Protein AF-A0A956B6V0-F1 (afdb_monomer_lite)

Sequence (101 aa):
PPLPCPVVRVRVVPKGVGPLAGPLEDPSALAGVQVGLLSAIARPRRLLASVQALGAAVVHAEARPDHAPLDDAAVETFAAVARAAGAQRLITTEKDAVRMS

Secondary structure (DSSP, 8-state):
----------------B--SSSPPBPGGGGTT-EEEEEE-SS-HHHHHHHHHHTT-EEEEEEEPPTT--B-HHHHHHHHHHHHHTT-SEEE--HHHHTTB-

Structure (mmCIF, N/CA/C/O backbone):
data_AF-A0A956B6V0-F1
#
_entry.id   AF-A0A956B6V0-F1
#
loop_
_atom_site.group_PDB
_atom_site.id
_atom_site.type_symbol
_atom_site.label_atom_id
_atom_site.label_alt_id
_atom_site.label_comp_id
_atom_site.label_asym_id
_atom_site.label_entity_id
_atom_site.label_seq_id
_atom_site.pdbx_PDB_ins_code
_atom_site.Cartn_x
_atom_site.Cartn_y
_atom_site.Cartn_z
_atom_site.occupancy
_atom_site.B_iso_or_equiv
_atom_site.auth_seq_id
_atom_site.auth_comp_id
_atom_site.auth_asym_id
_atom_site.auth_atom_id
_atom_site.pdbx_PDB_model_num
ATOM 1 N N . PRO A 1 1 ? -0.564 -44.493 -13.972 1.00 56.28 1 PRO A N 1
ATOM 2 C CA . PRO A 1 1 ? -1.308 -43.376 -13.336 1.00 56.28 1 PRO A CA 1
ATOM 3 C C . PRO A 1 1 ? -0.429 -42.117 -13.215 1.00 56.28 1 PRO A C 1
ATOM 5 O O . PRO A 1 1 ? 0.725 -42.257 -12.815 1.00 56.28 1 PRO A O 1
ATOM 8 N N . PRO A 1 2 ? -0.910 -40.913 -13.581 1.00 71.31 2 PRO A N 1
ATOM 9 C CA . PRO A 1 2 ? -0.161 -39.688 -13.307 1.00 71.31 2 PRO A CA 1
ATOM 10 C C . PRO A 1 2 ? 0.033 -39.540 -11.793 1.00 71.31 2 PRO A C 1
ATOM 12 O O . PRO A 1 2 ? -0.874 -39.842 -11.015 1.00 71.31 2 PRO A O 1
ATOM 15 N N . LEU A 1 3 ? 1.232 -39.125 -11.379 1.00 60.75 3 LEU A N 1
ATOM 16 C CA . LEU A 1 3 ? 1.535 -38.842 -9.976 1.00 60.75 3 LEU A CA 1
ATOM 17 C C . LEU A 1 3 ? 0.553 -37.771 -9.464 1.00 60.75 3 LEU A C 1
ATOM 19 O O . LEU A 1 3 ? 0.323 -36.792 -10.180 1.00 60.75 3 LEU A O 1
ATOM 23 N N . PRO A 1 4 ? -0.040 -37.924 -8.265 1.00 76.69 4 PRO A N 1
ATOM 24 C CA . PRO A 1 4 ? -0.905 -36.892 -7.710 1.00 76.69 4 PRO A CA 1
ATOM 25 C C . PRO A 1 4 ? -0.079 -35.615 -7.534 1.00 76.69 4 PRO A C 1
ATOM 27 O O . PRO A 1 4 ? 0.875 -35.594 -6.762 1.00 76.69 4 PRO A O 1
ATOM 30 N N . CYS A 1 5 ? -0.414 -34.568 -8.287 1.00 78.06 5 CYS A N 1
ATOM 31 C CA . CYS A 1 5 ? 0.230 -33.265 -8.168 1.00 78.06 5 CYS A CA 1
ATOM 32 C C . CYS A 1 5 ? -0.357 -32.555 -6.935 1.00 78.06 5 CYS A C 1
ATOM 34 O O . CYS A 1 5 ? -1.541 -32.201 -6.960 1.00 78.06 5 CYS A O 1
ATOM 36 N N . PRO A 1 6 ? 0.399 -32.385 -5.835 1.00 83.44 6 PRO A N 1
ATOM 37 C CA . PRO A 1 6 ? -0.115 -31.702 -4.657 1.00 83.44 6 PRO A CA 1
ATOM 38 C C . PRO A 1 6 ? -0.343 -30.214 -4.960 1.00 83.44 6 PRO A C 1
ATOM 40 O O . PRO A 1 6 ? 0.449 -29.571 -5.647 1.00 83.44 6 PRO A O 1
ATOM 43 N N . VAL A 1 7 ? -1.422 -29.649 -4.418 1.00 86.81 7 VAL A N 1
ATOM 44 C CA . VAL A 1 7 ? -1.750 -28.221 -4.553 1.00 86.81 7 VAL A CA 1
ATOM 45 C C . VAL A 1 7 ? -1.305 -27.474 -3.300 1.00 86.81 7 VAL A C 1
ATOM 47 O O . VAL A 1 7 ? -1.654 -27.863 -2.188 1.00 86.81 7 VAL A O 1
ATOM 50 N N . VAL A 1 8 ? -0.605 -26.351 -3.478 1.00 87.81 8 VAL A N 1
ATOM 51 C CA . VAL A 1 8 ? -0.266 -25.415 -2.395 1.00 87.81 8 VAL A CA 1
ATOM 52 C C . VAL A 1 8 ? -1.085 -24.136 -2.551 1.00 87.81 8 VAL A C 1
ATOM 54 O O . VAL A 1 8 ? -1.131 -23.539 -3.626 1.00 87.81 8 VAL A O 1
ATOM 57 N N . ARG A 1 9 ? -1.724 -23.689 -1.464 1.00 88.38 9 ARG A N 1
ATOM 58 C CA . ARG A 1 9 ? -2.396 -22.385 -1.389 1.00 88.38 9 ARG A CA 1
ATOM 59 C C . ARG A 1 9 ? -1.571 -21.438 -0.529 1.00 88.38 9 ARG A C 1
ATOM 61 O O . ARG A 1 9 ? -1.238 -21.769 0.603 1.00 88.38 9 ARG A O 1
ATOM 68 N N . VAL A 1 10 ? -1.286 -20.249 -1.053 1.00 89.50 10 VAL A N 1
ATOM 69 C CA . VAL A 1 10 ? -0.527 -19.211 -0.347 1.00 89.50 10 VAL A CA 1
ATOM 70 C C . VAL A 1 10 ? -1.415 -17.999 -0.112 1.00 89.50 10 VAL A C 1
ATOM 72 O O . VAL A 1 10 ? -2.070 -17.504 -1.031 1.00 89.50 10 VAL A O 1
ATOM 75 N N . ARG A 1 11 ? -1.395 -17.486 1.119 1.00 85.56 11 ARG A N 1
ATOM 76 C CA . ARG A 1 11 ? -1.953 -16.181 1.463 1.00 85.56 11 ARG A CA 1
ATOM 77 C C . ARG A 1 11 ? -0.804 -15.262 1.840 1.00 85.56 11 ARG A C 1
ATOM 79 O O . ARG A 1 11 ? -0.103 -15.512 2.811 1.00 85.56 11 ARG A O 1
ATOM 86 N N . VAL A 1 12 ? -0.626 -14.192 1.079 1.00 87.75 12 VAL A N 1
ATOM 87 C CA . VAL A 1 12 ? 0.323 -13.137 1.439 1.00 87.75 12 VAL A CA 1
ATOM 88 C C . VAL A 1 12 ? -0.457 -12.031 2.149 1.00 87.75 12 V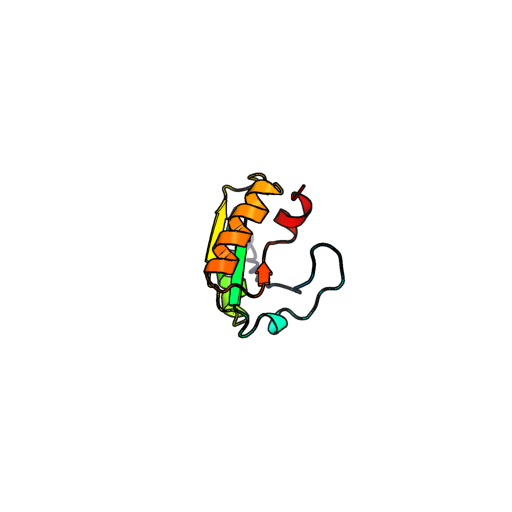AL A C 1
ATOM 90 O O . VAL A 1 12 ? -1.483 -11.575 1.645 1.00 87.75 12 VAL A O 1
ATOM 93 N N . VAL A 1 13 ? 0.008 -11.606 3.314 1.00 89.94 13 VAL A N 1
ATOM 94 C CA . VAL A 1 13 ? -0.588 -10.519 4.104 1.00 89.94 13 VAL A CA 1
ATOM 95 C C . VAL A 1 13 ? 0.494 -9.489 4.431 1.00 89.94 13 VAL A C 1
ATOM 97 O O . VAL A 1 13 ? 1.666 -9.875 4.484 1.00 89.94 13 VAL A O 1
ATOM 100 N N . PRO A 1 14 ? 0.149 -8.201 4.614 1.00 93.31 14 PRO A N 1
ATOM 101 C CA . PRO A 1 14 ? 1.092 -7.222 5.146 1.00 93.31 14 PRO A CA 1
ATOM 102 C C . PRO A 1 14 ? 1.640 -7.707 6.491 1.00 93.31 14 PRO A C 1
ATOM 104 O O . PRO A 1 14 ? 0.874 -8.187 7.323 1.00 93.31 14 PRO A O 1
ATOM 107 N N . LYS A 1 15 ? 2.960 -7.626 6.679 1.00 94.50 15 LYS A N 1
ATOM 108 C CA . LYS A 1 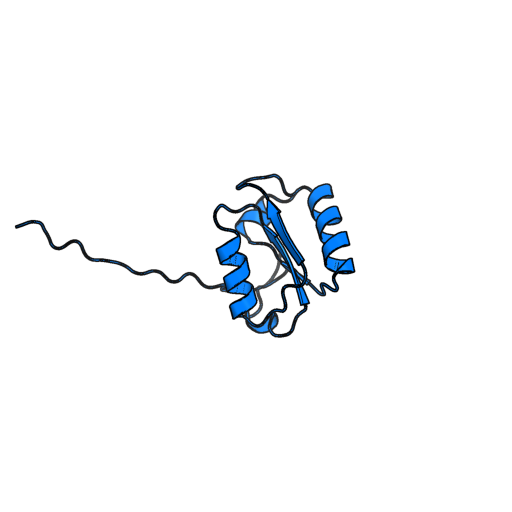15 ? 3.624 -8.016 7.936 1.00 94.50 15 LYS A CA 1
ATOM 109 C C . LYS A 1 15 ? 3.894 -6.839 8.866 1.00 94.50 15 LYS A C 1
ATOM 111 O O . LYS A 1 15 ? 4.035 -7.052 10.060 1.00 94.50 15 LYS A O 1
ATOM 116 N N . GLY A 1 16 ? 3.968 -5.632 8.318 1.00 94.88 16 GLY A N 1
ATOM 117 C CA . GLY A 1 16 ? 4.152 -4.412 9.081 1.00 94.88 16 GLY A CA 1
ATOM 118 C C . GLY A 1 16 ? 3.977 -3.179 8.210 1.00 94.88 16 GLY A C 1
ATOM 119 O O . GLY A 1 16 ? 3.895 -3.284 6.982 1.00 94.88 16 GLY A O 1
ATOM 120 N N . VAL A 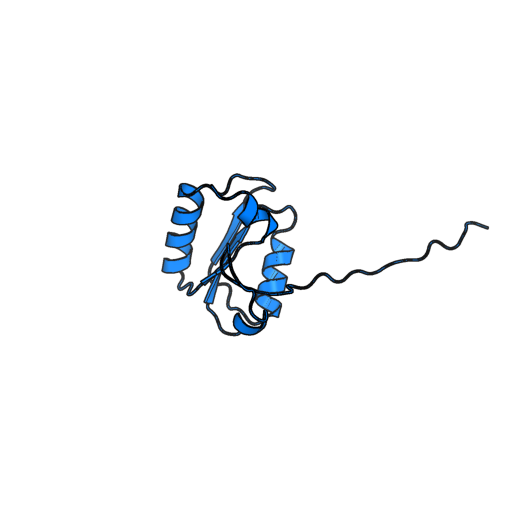1 17 ? 3.905 -2.026 8.860 1.00 96.12 17 VAL A N 1
ATOM 121 C CA . VAL A 1 17 ? 3.868 -0.706 8.228 1.00 96.12 17 VAL A CA 1
ATOM 122 C C . VAL A 1 17 ? 4.844 0.211 8.953 1.00 96.12 17 VAL A C 1
ATOM 124 O O . VAL A 1 17 ? 4.955 0.151 10.170 1.00 96.12 17 VAL A O 1
ATOM 127 N N . GLY A 1 18 ? 5.577 1.041 8.225 1.00 94.62 18 GLY A N 1
ATOM 128 C CA . GLY A 1 18 ? 6.590 1.907 8.817 1.00 94.62 18 GLY A CA 1
ATOM 129 C C . GLY A 1 18 ? 7.158 2.899 7.804 1.00 94.62 18 GLY A C 1
ATOM 130 O O . GLY A 1 18 ? 6.717 2.914 6.650 1.00 94.62 18 GLY A O 1
ATOM 131 N N . PRO A 1 19 ? 8.109 3.746 8.226 1.00 93.25 19 PRO A N 1
ATOM 132 C CA . PRO A 1 19 ? 8.837 4.632 7.321 1.00 93.25 19 PRO A CA 1
ATOM 133 C C . PRO A 1 19 ? 9.659 3.831 6.294 1.00 93.25 19 PRO A C 1
ATOM 135 O O . PRO A 1 19 ? 9.959 2.660 6.514 1.00 93.25 19 PRO A O 1
ATOM 138 N N . LEU A 1 20 ? 10.072 4.480 5.193 1.00 89.44 20 LEU A N 1
ATOM 139 C CA . LEU A 1 20 ? 10.881 3.846 4.132 1.00 89.44 20 LEU A CA 1
ATOM 140 C C . LEU A 1 20 ? 12.180 3.222 4.670 1.00 89.44 20 LEU A C 1
ATOM 142 O O . LEU A 1 20 ? 12.614 2.181 4.187 1.00 89.44 20 LEU A O 1
ATOM 146 N N . ALA A 1 21 ? 12.769 3.842 5.693 1.00 86.12 21 ALA A N 1
ATOM 147 C CA . ALA A 1 21 ? 13.870 3.294 6.468 1.00 86.12 21 ALA A CA 1
ATOM 148 C C . ALA A 1 21 ? 13.535 3.412 7.959 1.00 86.12 21 ALA A C 1
ATOM 150 O O . ALA A 1 21 ? 13.481 4.514 8.506 1.00 86.12 21 ALA A O 1
ATOM 151 N N . GLY A 1 22 ? 13.285 2.282 8.619 1.00 88.50 22 GLY A N 1
ATOM 152 C CA . GLY A 1 22 ? 13.032 2.246 10.056 1.00 88.50 22 GLY A CA 1
ATOM 153 C C . GLY A 1 22 ? 12.254 1.013 10.512 1.00 88.50 22 GLY A C 1
ATOM 154 O O . GLY A 1 22 ? 12.016 0.097 9.723 1.00 88.50 22 GLY A O 1
ATOM 155 N N . PRO A 1 23 ? 11.895 0.961 11.805 1.00 93.31 23 PRO A N 1
ATOM 156 C CA . PRO A 1 23 ? 11.171 -0.169 12.362 1.00 93.31 23 PRO A CA 1
ATOM 157 C C . PRO A 1 23 ? 9.759 -0.257 11.780 1.00 93.31 23 PRO A C 1
ATOM 159 O O . PRO A 1 23 ? 9.113 0.756 11.510 1.00 93.31 23 PRO A O 1
ATOM 162 N N . LEU A 1 24 ? 9.279 -1.489 11.620 1.00 94.75 24 LEU A N 1
ATOM 163 C CA . LEU A 1 24 ? 7.897 -1.756 11.251 1.00 94.75 24 LEU A CA 1
ATOM 164 C C . LEU A 1 24 ? 7.027 -1.853 12.504 1.00 94.75 24 LEU A C 1
ATOM 166 O O . LEU A 1 24 ? 7.389 -2.515 13.477 1.00 94.75 24 LEU A O 1
ATOM 170 N N . GLU A 1 25 ? 5.863 -1.227 12.438 1.00 95.38 25 GLU A N 1
ATOM 171 C CA . GLU A 1 25 ? 4.766 -1.371 13.387 1.00 95.38 25 GLU A CA 1
ATOM 172 C C . GLU A 1 25 ? 3.791 -2.456 12.913 1.00 95.38 25 GLU A C 1
ATOM 174 O O . GLU A 1 25 ? 3.823 -2.885 11.751 1.00 95.38 25 GLU A O 1
ATOM 179 N N . ASP A 1 26 ? 2.893 -2.885 13.804 1.00 96.62 26 ASP A N 1
ATOM 180 C CA . ASP A 1 26 ? 1.817 -3.802 13.432 1.00 96.62 26 ASP A CA 1
ATOM 181 C C . ASP A 1 26 ? 0.942 -3.179 12.322 1.00 96.62 26 ASP A C 1
ATOM 183 O O . ASP A 1 26 ? 0.575 -2.002 12.414 1.00 96.62 26 ASP A O 1
ATOM 187 N N . PRO A 1 27 ? 0.570 -3.935 11.270 1.00 95.69 27 PRO A N 1
ATOM 188 C CA . PRO A 1 27 ? -0.303 -3.441 10.206 1.00 95.69 27 PRO A CA 1
ATOM 189 C C . PRO A 1 27 ? -1.635 -2.847 10.688 1.00 95.69 27 PRO A C 1
ATOM 191 O O . PRO A 1 27 ? -2.214 -2.015 9.984 1.00 95.69 27 PRO A O 1
ATOM 194 N N . SER A 1 28 ? -2.127 -3.241 11.869 1.00 95.00 28 SER A N 1
ATOM 195 C CA . SER A 1 28 ? -3.334 -2.678 12.478 1.00 95.00 28 SER A CA 1
ATOM 196 C C . SER A 1 28 ? -3.218 -1.181 12.768 1.00 95.00 28 SER A C 1
ATOM 198 O O . SER A 1 28 ? -4.243 -0.525 12.932 1.00 95.00 28 SER A O 1
ATOM 200 N N . ALA A 1 29 ? -2.007 -0.612 12.787 1.00 96.00 29 ALA A N 1
ATOM 201 C CA . ALA A 1 29 ? -1.779 0.828 12.915 1.00 96.00 29 ALA A CA 1
ATOM 202 C C . ALA A 1 29 ? -2.413 1.653 11.775 1.00 96.00 29 ALA A C 1
ATOM 204 O O . ALA A 1 29 ? -2.535 2.872 11.890 1.00 96.00 29 ALA A O 1
ATOM 205 N N . LEU A 1 30 ? -2.828 1.011 10.675 1.00 96.44 30 LEU A N 1
ATOM 206 C CA . LEU A 1 30 ? -3.570 1.654 9.588 1.00 96.44 30 LEU A CA 1
ATOM 207 C C . LEU A 1 30 ? -5.089 1.707 9.805 1.00 96.44 30 LEU A C 1
ATOM 209 O O . LEU A 1 30 ? -5.776 2.395 9.050 1.00 96.44 30 LEU A O 1
ATOM 213 N N . ALA A 1 31 ? -5.632 1.004 10.801 1.00 97.81 31 ALA A N 1
ATOM 214 C CA . ALA A 1 31 ? -7.069 0.976 11.047 1.00 97.81 31 ALA A CA 1
ATOM 215 C C . ALA A 1 31 ? -7.607 2.384 11.359 1.00 97.81 31 ALA A C 1
ATOM 217 O O . ALA A 1 31 ? -7.094 3.083 12.230 1.00 97.81 31 ALA A O 1
ATOM 218 N N . GLY A 1 32 ? -8.641 2.814 10.632 1.00 97.50 32 GLY A N 1
ATOM 219 C CA . GLY A 1 32 ? -9.249 4.142 10.769 1.00 97.50 32 GLY A CA 1
ATOM 220 C C . GLY A 1 32 ? -8.427 5.300 10.188 1.00 97.50 32 GLY A C 1
ATOM 221 O O . GLY A 1 32 ? -8.903 6.433 10.188 1.00 97.50 32 GLY A O 1
ATOM 222 N N . VAL A 1 33 ? -7.225 5.042 9.665 1.00 98.19 33 VAL A N 1
ATOM 223 C CA . VAL A 1 33 ? -6.362 6.074 9.078 1.00 98.19 33 VAL A CA 1
ATOM 224 C C . VAL A 1 33 ? -6.783 6.349 7.639 1.00 98.19 33 VAL A C 1
ATOM 226 O O . VAL A 1 33 ? -6.996 5.423 6.853 1.00 98.19 33 VAL A O 1
ATOM 229 N N . GLN A 1 34 ? -6.864 7.628 7.273 1.00 98.62 34 GLN A N 1
ATOM 230 C CA . GLN A 1 34 ? -7.059 8.039 5.882 1.00 98.62 34 GLN A CA 1
ATOM 231 C C . GLN A 1 34 ? -5.732 7.936 5.132 1.00 98.62 34 GLN A C 1
ATOM 233 O O . GLN A 1 34 ? -4.765 8.612 5.482 1.00 98.62 34 GLN A O 1
ATOM 238 N N . VAL A 1 35 ? -5.661 7.087 4.110 1.00 98.56 35 VAL A N 1
ATOM 239 C CA . VAL A 1 35 ? -4.408 6.785 3.411 1.00 98.56 35 VAL A CA 1
ATOM 240 C C . VAL A 1 35 ? -4.483 7.093 1.921 1.00 98.56 35 VAL A C 1
ATOM 242 O O . VAL A 1 35 ? -5.474 6.796 1.252 1.00 98.56 35 VAL A O 1
ATOM 245 N N . GLY A 1 36 ? -3.402 7.668 1.403 1.00 98.56 36 GLY A N 1
ATOM 246 C CA . GLY A 1 36 ? -3.098 7.703 -0.021 1.00 98.56 36 GLY A CA 1
ATOM 247 C C . GLY A 1 36 ? -2.254 6.486 -0.389 1.00 98.56 36 GLY A C 1
ATOM 248 O O . GLY A 1 36 ? -1.309 6.170 0.328 1.00 98.56 36 GLY A O 1
ATOM 249 N N . LEU A 1 37 ? -2.554 5.817 -1.501 1.00 98.06 37 LEU A N 1
ATOM 250 C CA . LEU A 1 37 ? -1.838 4.621 -1.947 1.00 98.06 37 LEU A CA 1
ATOM 251 C C . LEU A 1 37 ? -1.183 4.815 -3.320 1.00 98.06 37 LEU A C 1
ATOM 253 O O . LEU A 1 37 ? -1.893 4.962 -4.309 1.00 98.06 37 LEU A O 1
ATOM 257 N N . LEU A 1 38 ? 0.148 4.778 -3.386 1.00 97.94 38 LEU A N 1
ATOM 258 C CA . LEU A 1 38 ? 0.918 4.827 -4.635 1.00 97.94 38 LEU A CA 1
ATOM 259 C C . LEU A 1 38 ? 1.528 3.453 -4.906 1.00 97.94 38 LEU A C 1
ATOM 261 O O . LEU A 1 38 ? 2.019 2.801 -3.987 1.00 97.94 38 LEU A O 1
ATOM 265 N N . SER A 1 39 ? 1.484 2.985 -6.153 1.00 97.50 39 SER A N 1
ATOM 266 C CA . SER A 1 39 ? 2.089 1.696 -6.506 1.00 97.50 39 SER A CA 1
ATOM 267 C C . SER A 1 39 ? 2.551 1.610 -7.955 1.00 97.50 39 SER A C 1
ATOM 269 O O . SER A 1 39 ? 1.897 2.148 -8.846 1.00 97.50 39 SER A O 1
ATOM 271 N N . ALA A 1 40 ? 3.633 0.865 -8.184 1.00 97.12 40 ALA A N 1
ATOM 272 C CA . ALA A 1 40 ? 4.182 0.534 -9.504 1.00 97.12 40 ALA A CA 1
ATOM 273 C C . ALA A 1 40 ? 4.482 -0.976 -9.612 1.00 97.12 40 ALA A C 1
ATOM 275 O O . ALA A 1 40 ? 5.480 -1.411 -10.190 1.00 97.12 40 ALA A O 1
ATOM 276 N N . ILE A 1 41 ? 3.595 -1.799 -9.036 1.00 95.44 41 ILE A N 1
ATOM 277 C CA . ILE A 1 41 ? 3.674 -3.266 -9.049 1.00 95.44 41 ILE A CA 1
ATOM 278 C C . ILE A 1 41 ? 2.676 -3.893 -10.027 1.00 95.44 41 ILE A C 1
ATOM 280 O O . ILE A 1 41 ? 1.584 -3.378 -10.233 1.00 95.44 41 ILE A O 1
ATOM 284 N N . ALA A 1 42 ? 2.971 -5.106 -10.498 1.00 94.38 42 ALA A N 1
ATOM 285 C CA . ALA A 1 42 ? 2.117 -5.896 -11.394 1.00 94.38 42 ALA A CA 1
ATOM 286 C C . ALA A 1 42 ? 0.651 -6.081 -10.949 1.00 94.38 42 ALA A C 1
ATOM 288 O O . ALA A 1 42 ? -0.225 -6.336 -11.774 1.00 94.38 42 ALA A O 1
ATOM 289 N N . ARG A 1 43 ? 0.364 -6.047 -9.639 1.00 93.00 43 ARG A N 1
ATOM 290 C CA . ARG A 1 43 ? -0.979 -6.308 -9.084 1.00 93.00 43 ARG A CA 1
ATOM 291 C C . ARG A 1 43 ? -1.376 -5.249 -8.048 1.00 93.00 43 ARG A C 1
ATOM 293 O O . ARG A 1 43 ? -1.518 -5.588 -6.871 1.00 93.00 43 ARG A O 1
ATOM 300 N N . PRO A 1 44 ? -1.622 -3.993 -8.457 1.00 94.12 44 PRO A N 1
ATOM 301 C CA . PRO A 1 44 ? -1.896 -2.889 -7.529 1.00 94.12 44 PRO A CA 1
ATOM 302 C C . PRO A 1 44 ? -3.196 -3.109 -6.738 1.00 94.12 44 PRO A C 1
ATOM 304 O O . PRO A 1 44 ? -3.274 -2.816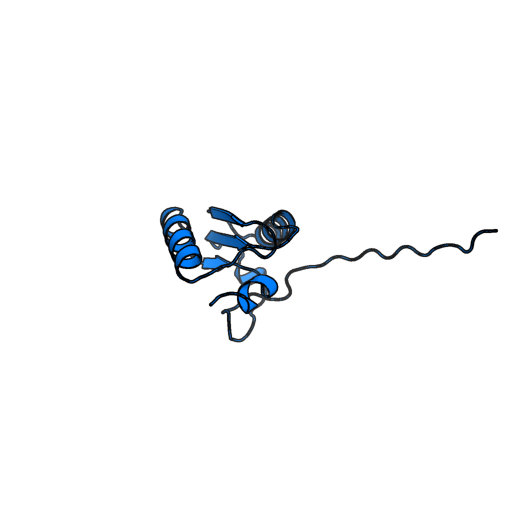 -5.547 1.00 94.12 44 PRO A O 1
ATOM 307 N N . ARG A 1 45 ? -4.192 -3.770 -7.350 1.00 94.50 45 ARG A N 1
ATOM 308 C CA . ARG A 1 45 ? -5.453 -4.154 -6.685 1.00 94.50 45 ARG A CA 1
ATOM 309 C C . ARG A 1 45 ? -5.240 -5.014 -5.436 1.00 94.50 45 ARG A C 1
ATOM 311 O O . ARG A 1 45 ? -6.035 -4.951 -4.506 1.00 94.50 45 ARG A O 1
ATOM 318 N N . ARG A 1 46 ? -4.172 -5.819 -5.403 1.00 93.19 46 ARG A N 1
ATOM 319 C CA . ARG A 1 46 ? -3.840 -6.671 -4.255 1.00 93.19 46 ARG A CA 1
ATOM 320 C C . ARG A 1 46 ? -3.380 -5.841 -3.060 1.00 93.19 46 ARG A C 1
ATOM 322 O O . ARG A 1 46 ? -3.750 -6.156 -1.931 1.00 93.19 46 ARG A O 1
ATOM 329 N N . LEU A 1 47 ? -2.580 -4.809 -3.317 1.00 94.19 47 LEU A N 1
ATOM 330 C CA . LEU A 1 47 ? -2.137 -3.865 -2.298 1.00 94.19 47 LEU A CA 1
ATOM 331 C C . LEU A 1 47 ? -3.336 -3.088 -1.749 1.00 94.19 47 LEU A C 1
ATOM 333 O O . LEU A 1 47 ? -3.549 -3.101 -0.541 1.00 94.19 47 LEU A O 1
ATOM 337 N N . LEU A 1 48 ? -4.167 -2.533 -2.638 1.00 96.44 48 LEU A N 1
ATOM 338 C CA . LEU A 1 48 ? -5.394 -1.826 -2.264 1.00 96.44 48 LEU A CA 1
ATOM 339 C C . LEU A 1 48 ? -6.290 -2.675 -1.348 1.00 96.44 48 LEU A C 1
ATOM 341 O O . LEU A 1 48 ? -6.612 -2.253 -0.240 1.00 96.44 48 LEU A O 1
ATOM 345 N N . ALA A 1 49 ? -6.619 -3.900 -1.769 1.00 95.94 49 ALA A N 1
ATOM 346 C CA . ALA A 1 49 ? -7.448 -4.810 -0.980 1.00 95.94 49 ALA A CA 1
ATOM 347 C C . ALA A 1 49 ? -6.812 -5.172 0.372 1.00 95.94 49 ALA A C 1
ATOM 349 O O . ALA A 1 49 ? -7.520 -5.333 1.361 1.00 95.94 49 ALA A O 1
ATOM 350 N N . SER A 1 50 ? -5.481 -5.295 0.431 1.00 95.31 50 SER A N 1
ATOM 351 C CA . SER A 1 50 ? -4.777 -5.596 1.683 1.00 95.31 50 SER A CA 1
ATOM 352 C C . SER A 1 50 ? -4.862 -4.428 2.664 1.00 95.31 50 SER A C 1
ATOM 354 O O . SER A 1 50 ? -5.128 -4.650 3.837 1.00 95.31 50 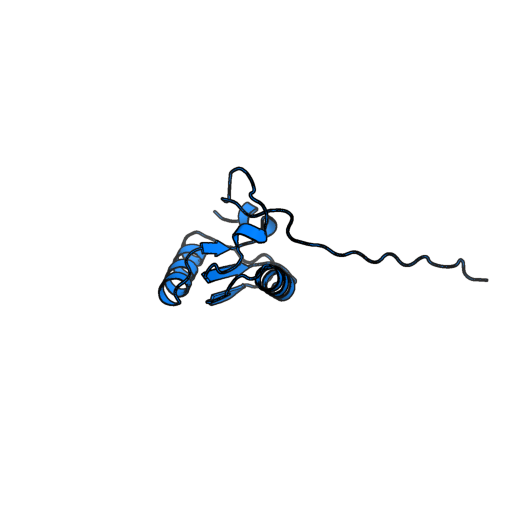SER A O 1
ATOM 356 N N . VAL A 1 51 ? -4.685 -3.195 2.186 1.00 96.38 51 VAL A N 1
ATOM 357 C CA . VAL A 1 51 ? -4.756 -1.980 3.011 1.00 96.38 51 VAL A CA 1
ATOM 358 C C . VAL A 1 51 ? -6.186 -1.718 3.498 1.00 96.38 51 VAL A C 1
ATOM 360 O O . VAL A 1 51 ? -6.389 -1.427 4.672 1.00 96.38 51 VAL A O 1
ATOM 363 N N . GLN A 1 52 ? -7.193 -1.925 2.646 1.00 96.62 52 GLN A N 1
ATOM 364 C CA . GLN A 1 52 ? -8.602 -1.849 3.053 1.00 96.62 52 GLN A CA 1
ATOM 365 C C . GLN A 1 52 ? -8.969 -2.927 4.083 1.00 96.62 52 GLN A C 1
ATOM 367 O O . GLN A 1 52 ? -9.673 -2.643 5.048 1.00 96.62 52 GLN A O 1
ATOM 372 N N . ALA A 1 53 ? -8.462 -4.156 3.927 1.00 96.25 53 ALA A N 1
ATOM 373 C CA . ALA A 1 53 ? -8.702 -5.241 4.881 1.00 96.25 53 ALA A CA 1
ATOM 374 C C . ALA A 1 53 ? -8.072 -4.996 6.267 1.00 96.25 53 ALA A C 1
ATOM 376 O O . ALA A 1 53 ? -8.490 -5.628 7.233 1.00 96.25 53 ALA A O 1
ATOM 377 N N . LEU A 1 54 ? -7.098 -4.084 6.372 1.00 96.38 54 LEU A N 1
ATOM 378 C CA . LEU A 1 54 ? -6.543 -3.611 7.646 1.00 96.38 54 LEU A CA 1
ATOM 379 C C . LEU A 1 54 ? -7.402 -2.519 8.309 1.00 96.38 54 LEU A C 1
ATOM 381 O O . LEU A 1 54 ? -7.066 -2.057 9.393 1.00 96.38 54 LEU A O 1
ATOM 385 N N . GLY A 1 55 ? -8.503 -2.102 7.677 1.00 97.25 55 GLY A N 1
ATOM 386 C CA . GLY A 1 55 ? -9.404 -1.072 8.195 1.00 97.25 55 GLY A CA 1
ATOM 387 C C . GLY A 1 55 ? -9.001 0.359 7.837 1.00 97.25 55 GLY A C 1
ATOM 388 O O . GLY A 1 55 ? -9.560 1.295 8.405 1.00 97.25 55 GLY A O 1
ATOM 389 N N . ALA A 1 56 ? -8.049 0.551 6.922 1.00 98.00 56 ALA A N 1
ATOM 390 C CA . ALA A 1 56 ? -7.677 1.879 6.445 1.00 98.00 56 ALA A CA 1
ATOM 391 C C . ALA A 1 56 ? -8.737 2.457 5.497 1.00 98.00 56 ALA A C 1
ATOM 393 O O . ALA A 1 56 ? -9.291 1.750 4.648 1.00 98.00 56 ALA A O 1
ATOM 394 N N . ALA A 1 57 ? -8.958 3.767 5.578 1.00 98.19 57 ALA A N 1
ATOM 395 C CA . ALA A 1 57 ? -9.785 4.503 4.633 1.00 98.19 57 ALA A CA 1
ATOM 396 C C . ALA A 1 57 ? -8.913 4.982 3.466 1.00 98.19 57 ALA A C 1
ATOM 398 O O . ALA A 1 57 ? -8.191 5.969 3.578 1.00 98.19 57 ALA A O 1
ATOM 399 N N . VAL A 1 58 ? -8.943 4.277 2.335 1.00 98.19 58 VAL A N 1
ATOM 400 C CA . VAL A 1 58 ? -8.167 4.680 1.152 1.00 98.19 58 VAL A CA 1
ATOM 401 C C . VAL A 1 58 ? -8.874 5.842 0.457 1.00 98.19 58 VAL A C 1
ATOM 403 O O . VAL A 1 58 ? -9.861 5.632 -0.244 1.00 98.19 58 VAL A O 1
ATOM 406 N N . VAL A 1 59 ? -8.376 7.059 0.672 1.00 98.50 59 VAL A N 1
ATOM 407 C CA . VAL A 1 59 ? -8.985 8.301 0.158 1.00 98.50 59 VAL A CA 1
ATOM 408 C C . VAL A 1 59 ? -8.472 8.680 -1.229 1.00 98.50 59 VAL A C 1
ATOM 410 O O . VAL A 1 59 ? -9.163 9.349 -1.991 1.00 98.50 59 VAL A O 1
ATOM 413 N N . HIS A 1 60 ? -7.278 8.212 -1.588 1.00 98.38 60 HIS A N 1
ATOM 414 C CA . HIS A 1 60 ? -6.722 8.350 -2.927 1.00 98.38 60 HIS A CA 1
ATOM 415 C C . HIS A 1 60 ? -5.855 7.135 -3.255 1.00 98.38 60 HIS A C 1
ATOM 417 O O . HIS A 1 60 ? -5.129 6.635 -2.395 1.00 98.38 60 HIS A O 1
ATOM 423 N N . ALA A 1 61 ? -5.926 6.645 -4.489 1.00 98.06 61 ALA A N 1
ATOM 424 C CA . ALA A 1 61 ? -5.105 5.533 -4.943 1.00 98.06 61 ALA A CA 1
ATOM 425 C C . ALA A 1 61 ? -4.650 5.766 -6.380 1.00 98.06 61 ALA A C 1
ATOM 427 O O . ALA A 1 61 ? -5.468 6.010 -7.266 1.00 98.06 61 ALA A O 1
ATOM 428 N N . GLU A 1 62 ? -3.352 5.624 -6.604 1.00 97.88 62 GLU A N 1
ATOM 429 C CA . GLU A 1 62 ? -2.717 5.778 -7.898 1.00 97.88 62 GLU A CA 1
ATOM 430 C C . GLU A 1 62 ? -1.883 4.533 -8.213 1.00 97.88 62 GLU A C 1
ATOM 432 O O . GLU A 1 62 ? -0.992 4.122 -7.464 1.00 97.88 62 GLU A O 1
ATOM 437 N N . ALA A 1 63 ? -2.203 3.901 -9.340 1.00 97.31 63 ALA A N 1
ATOM 438 C CA . ALA A 1 63 ? -1.483 2.746 -9.849 1.00 97.31 63 ALA A CA 1
ATOM 439 C C . ALA A 1 63 ? -0.772 3.130 -11.146 1.00 97.31 63 ALA A C 1
ATOM 441 O O . ALA A 1 63 ? -1.413 3.442 -12.151 1.00 97.31 63 ALA A O 1
ATOM 442 N N . ARG A 1 64 ? 0.556 3.087 -11.118 1.00 96.12 64 ARG A N 1
ATOM 443 C CA . ARG A 1 64 ? 1.424 3.261 -12.280 1.00 96.12 64 ARG A CA 1
ATOM 444 C C . ARG A 1 64 ? 1.674 1.901 -12.954 1.00 96.12 64 ARG A C 1
ATOM 446 O O . ARG A 1 64 ? 1.438 0.857 -12.336 1.00 96.12 64 ARG A O 1
ATOM 453 N N . PRO A 1 65 ? 2.134 1.881 -14.220 1.00 96.38 65 PRO A N 1
ATOM 454 C CA . PRO A 1 65 ? 2.593 0.651 -14.860 1.00 96.38 65 PRO A CA 1
ATOM 455 C C . PRO A 1 65 ? 3.629 -0.090 -14.002 1.00 96.38 65 PRO A C 1
ATOM 457 O O . PRO A 1 65 ? 4.386 0.534 -13.259 1.00 96.38 65 PRO A O 1
ATOM 460 N N . ASP A 1 66 ? 3.669 -1.421 -14.102 1.00 95.12 66 ASP A N 1
ATOM 461 C CA . ASP A 1 66 ? 4.642 -2.224 -13.352 1.00 95.12 66 ASP A CA 1
ATOM 462 C C . ASP A 1 66 ? 6.064 -1.762 -13.695 1.00 95.12 66 ASP A C 1
ATOM 464 O O . ASP A 1 66 ? 6.400 -1.597 -14.866 1.00 95.12 66 ASP A O 1
ATOM 468 N N . HIS A 1 67 ? 6.884 -1.555 -12.667 1.00 93.81 67 HIS A N 1
ATOM 469 C CA . HIS A 1 67 ? 8.242 -1.017 -12.775 1.00 93.81 67 HIS A CA 1
ATOM 470 C C . HIS A 1 67 ? 8.360 0.437 -13.262 1.00 93.81 67 HIS A C 1
ATOM 472 O O . HIS A 1 67 ? 9.479 0.868 -13.538 1.00 93.81 67 HIS A O 1
ATOM 478 N N . ALA A 1 68 ? 7.271 1.205 -13.348 1.00 93.56 68 ALA A N 1
ATOM 479 C CA . ALA A 1 68 ? 7.377 2.635 -13.626 1.00 93.56 68 ALA A CA 1
ATOM 480 C C . ALA A 1 68 ? 8.246 3.345 -12.561 1.00 93.56 68 ALA A C 1
ATOM 482 O O . ALA A 1 68 ? 8.160 2.985 -11.382 1.00 93.56 68 ALA A O 1
ATOM 483 N N . PRO A 1 69 ? 9.061 4.346 -12.947 1.00 91.94 69 PRO A N 1
ATOM 484 C CA . PRO A 1 69 ? 9.800 5.166 -11.994 1.00 91.94 69 PRO A CA 1
ATOM 485 C C . PRO A 1 69 ? 8.854 5.875 -11.023 1.00 91.94 69 PRO A C 1
ATOM 487 O O . PRO A 1 69 ? 7.827 6.417 -11.436 1.00 91.94 69 PRO A O 1
ATOM 490 N N . LEU A 1 70 ? 9.219 5.873 -9.743 1.00 94.38 70 LEU A N 1
ATOM 491 C CA . LEU A 1 70 ? 8.588 6.676 -8.698 1.00 94.38 70 LEU A CA 1
ATOM 492 C C . LEU A 1 70 ? 9.613 7.701 -8.208 1.00 94.38 70 LEU A C 1
ATOM 494 O O . LEU A 1 70 ? 10.108 7.603 -7.088 1.00 94.38 70 LEU A O 1
ATOM 498 N N . ASP A 1 71 ? 9.983 8.612 -9.105 1.00 95.00 71 ASP A N 1
ATOM 499 C CA . ASP A 1 71 ? 10.895 9.712 -8.797 1.00 95.00 71 ASP A CA 1
ATOM 500 C C . ASP A 1 71 ? 10.245 10.744 -7.861 1.00 95.00 71 ASP A C 1
ATOM 502 O O . ASP A 1 71 ? 9.022 10.767 -7.681 1.00 95.00 71 ASP A O 1
ATOM 506 N N . ASP A 1 72 ? 11.063 11.616 -7.273 1.00 95.19 72 ASP A N 1
ATOM 507 C CA . ASP A 1 72 ? 10.614 12.679 -6.369 1.00 95.19 72 ASP A CA 1
ATOM 508 C C . ASP A 1 72 ? 9.446 13.504 -6.933 1.00 95.19 72 ASP A C 1
ATOM 510 O O . ASP A 1 72 ? 8.501 13.837 -6.215 1.00 95.19 72 ASP A O 1
ATOM 514 N N . ALA A 1 73 ? 9.466 13.810 -8.233 1.00 95.69 73 ALA A N 1
ATOM 515 C CA . ALA A 1 73 ? 8.420 14.602 -8.872 1.00 95.69 73 ALA A CA 1
ATOM 516 C C . ALA A 1 73 ? 7.081 13.849 -8.930 1.00 95.69 73 ALA A C 1
ATOM 518 O O . ALA A 1 73 ? 6.024 14.427 -8.646 1.00 95.69 73 ALA A O 1
ATOM 519 N N . ALA A 1 74 ? 7.107 12.560 -9.275 1.00 95.06 74 ALA A N 1
ATOM 520 C CA . ALA A 1 74 ? 5.932 11.700 -9.268 1.00 95.06 74 ALA A CA 1
ATOM 521 C C . ALA A 1 74 ? 5.376 11.537 -7.849 1.00 95.06 74 ALA A C 1
ATOM 523 O O . ALA A 1 74 ? 4.163 11.638 -7.645 1.00 95.06 74 ALA A O 1
ATOM 524 N N . VAL A 1 75 ? 6.258 11.332 -6.868 1.00 96.00 75 VAL A N 1
ATOM 525 C CA . VAL A 1 75 ? 5.889 11.166 -5.459 1.00 96.00 75 VAL A CA 1
ATOM 526 C C . VAL A 1 75 ? 5.275 12.444 -4.900 1.00 96.00 75 VAL A C 1
ATOM 528 O O . VAL A 1 75 ? 4.229 12.364 -4.258 1.00 96.00 75 VAL A O 1
ATOM 531 N N . GLU A 1 76 ? 5.848 13.616 -5.181 1.00 97.19 76 GLU A N 1
ATOM 532 C CA . GLU A 1 76 ? 5.308 14.889 -4.694 1.00 97.19 76 GLU A CA 1
ATOM 533 C C . GLU A 1 76 ? 3.975 15.235 -5.369 1.00 97.19 76 GLU A C 1
ATOM 535 O O . GLU A 1 76 ? 3.036 15.674 -4.703 1.00 97.19 76 GLU A O 1
ATOM 540 N N . THR A 1 77 ? 3.840 14.958 -6.671 1.00 97.44 77 THR A N 1
ATOM 541 C CA . THR A 1 77 ? 2.568 15.137 -7.393 1.00 97.44 77 THR A CA 1
ATOM 542 C C . THR A 1 77 ? 1.467 14.283 -6.769 1.00 97.44 77 THR A C 1
ATOM 544 O O . THR A 1 77 ? 0.384 14.780 -6.450 1.00 97.44 77 THR A O 1
ATOM 547 N N . PHE A 1 78 ? 1.758 13.003 -6.540 1.00 98.06 78 PHE A N 1
ATOM 548 C CA . PHE A 1 78 ? 0.843 12.095 -5.864 1.00 98.06 78 PHE A CA 1
ATOM 549 C C . PHE A 1 78 ? 0.532 12.566 -4.433 1.00 98.06 78 PHE A C 1
ATOM 551 O O . PHE A 1 78 ? -0.630 12.586 -4.021 1.00 98.06 78 PHE A O 1
ATOM 558 N N . ALA A 1 79 ? 1.551 12.978 -3.676 1.00 98.06 79 ALA A N 1
ATOM 559 C CA . ALA A 1 79 ? 1.408 13.437 -2.301 1.00 98.06 79 ALA A CA 1
ATOM 560 C C . ALA A 1 79 ? 0.487 14.658 -2.204 1.00 98.06 79 ALA A C 1
ATOM 562 O O . ALA A 1 79 ? -0.367 14.705 -1.319 1.00 98.06 79 ALA A O 1
ATOM 563 N N . ALA A 1 80 ? 0.612 15.620 -3.121 1.00 98.44 80 ALA A N 1
ATOM 564 C CA . ALA A 1 80 ? -0.252 16.793 -3.177 1.00 98.44 80 ALA A CA 1
ATOM 565 C C . ALA A 1 80 ? -1.727 16.408 -3.380 1.00 98.44 80 ALA A C 1
ATOM 567 O O . ALA A 1 80 ? -2.591 16.860 -2.625 1.00 98.44 80 ALA A O 1
ATOM 568 N N . VAL A 1 81 ? -2.015 15.521 -4.339 1.00 98.56 81 VAL A N 1
ATOM 569 C CA . VAL A 1 81 ? -3.384 15.051 -4.616 1.00 98.56 81 VAL A CA 1
ATOM 570 C C . VAL A 1 81 ? -3.941 14.249 -3.440 1.00 98.56 81 VAL A C 1
ATOM 572 O O . VAL A 1 81 ? -5.070 14.481 -3.007 1.00 98.56 81 VAL A O 1
ATOM 575 N N . ALA A 1 82 ? -3.146 13.342 -2.870 1.00 98.44 82 ALA A N 1
ATOM 576 C CA . ALA A 1 82 ? -3.554 12.535 -1.728 1.00 98.44 82 ALA A CA 1
ATOM 577 C C . ALA A 1 82 ? -3.850 13.398 -0.491 1.00 98.44 82 ALA A C 1
ATOM 579 O O . ALA A 1 82 ? -4.873 13.200 0.164 1.00 98.44 82 ALA A O 1
ATOM 580 N N . ARG A 1 83 ? -2.995 14.384 -0.187 1.00 98.44 83 ARG A N 1
ATOM 581 C CA . ARG A 1 83 ? -3.209 15.331 0.921 1.00 98.44 83 ARG A CA 1
ATOM 582 C C . ARG A 1 83 ? -4.471 16.166 0.701 1.00 98.44 83 ARG A C 1
ATOM 584 O O . ARG A 1 83 ? -5.256 16.312 1.632 1.00 98.44 83 ARG A O 1
ATOM 591 N N . ALA A 1 84 ? -4.708 16.649 -0.521 1.00 98.50 84 ALA A N 1
ATOM 592 C CA . ALA A 1 84 ? -5.936 17.371 -0.866 1.00 98.50 84 ALA A CA 1
ATOM 593 C C . ALA A 1 84 ? -7.198 16.500 -0.709 1.00 98.50 84 ALA A C 1
ATOM 595 O O . ALA A 1 84 ? -8.256 17.009 -0.348 1.00 98.50 84 ALA A O 1
ATOM 596 N N . ALA A 1 85 ? -7.076 15.186 -0.915 1.00 98.31 85 ALA A N 1
ATOM 597 C CA . ALA A 1 85 ? -8.131 14.206 -0.659 1.00 98.31 85 ALA A CA 1
ATOM 598 C C . ALA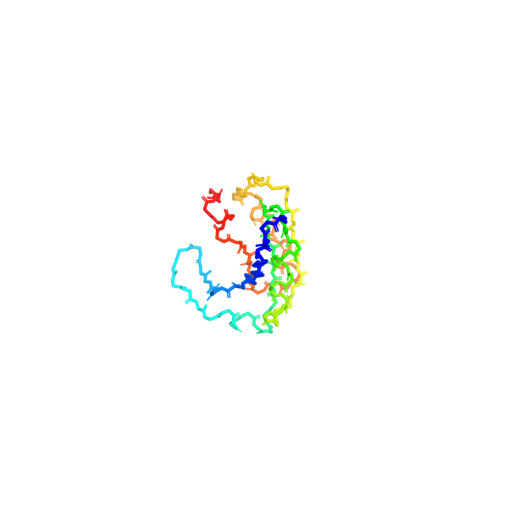 A 1 85 ? -8.274 13.804 0.828 1.00 98.31 85 ALA A C 1
ATOM 600 O O . ALA A 1 85 ? -9.112 12.965 1.148 1.00 98.31 85 ALA A O 1
ATOM 601 N N . GLY A 1 86 ? -7.478 14.377 1.739 1.00 98.31 86 GLY A N 1
ATOM 602 C CA . GLY A 1 86 ? -7.549 14.109 3.181 1.00 98.31 86 GLY A CA 1
ATOM 603 C C . GLY A 1 86 ? -6.630 12.992 3.683 1.00 98.31 86 GLY A C 1
ATOM 604 O O . GLY A 1 86 ? -6.809 12.510 4.802 1.00 98.31 86 GLY A O 1
ATOM 605 N N . ALA A 1 87 ? -5.641 12.558 2.894 1.00 98.38 87 ALA A N 1
ATOM 606 C CA . ALA A 1 87 ? -4.710 11.520 3.327 1.00 98.38 87 ALA A CA 1
ATOM 607 C C . ALA A 1 87 ? -3.857 11.995 4.515 1.00 98.38 87 ALA A C 1
ATOM 609 O O . ALA A 1 87 ? -3.139 12.991 4.435 1.00 98.38 87 ALA A O 1
ATOM 610 N N . GLN A 1 88 ? -3.894 11.226 5.600 1.00 97.62 88 GLN A N 1
ATOM 611 C CA . GLN A 1 88 ? -3.055 11.387 6.788 1.00 97.62 88 GLN A CA 1
ATOM 612 C C . GLN A 1 88 ? -1.720 10.650 6.646 1.00 97.62 88 GLN A C 1
ATOM 614 O O . GLN A 1 88 ? -0.728 11.041 7.258 1.00 97.62 88 GLN A O 1
ATOM 619 N N . ARG A 1 89 ? -1.685 9.571 5.852 1.00 96.88 89 ARG A N 1
ATOM 620 C CA . ARG A 1 89 ? -0.466 8.814 5.538 1.00 96.88 89 ARG A CA 1
ATOM 621 C C . ARG A 1 89 ? -0.410 8.455 4.059 1.00 96.88 89 ARG A C 1
ATOM 623 O O . ARG A 1 89 ? -1.437 8.189 3.439 1.00 96.88 89 ARG A O 1
ATOM 630 N N . LEU A 1 90 ? 0.800 8.411 3.512 1.00 97.38 90 LEU A N 1
ATOM 631 C CA . LEU A 1 90 ? 1.069 7.900 2.170 1.00 97.38 90 LEU A CA 1
ATOM 632 C C . LEU A 1 90 ? 1.658 6.497 2.299 1.00 97.38 90 LEU A C 1
ATOM 634 O O . LEU A 1 90 ? 2.559 6.279 3.106 1.00 97.38 90 LEU A O 1
ATOM 638 N N . ILE A 1 91 ? 1.125 5.552 1.534 1.00 96.94 91 ILE A N 1
ATOM 639 C CA . ILE A 1 91 ? 1.470 4.135 1.602 1.00 96.94 91 ILE A CA 1
ATOM 640 C C . ILE A 1 91 ? 1.939 3.675 0.224 1.00 96.94 91 ILE A C 1
ATOM 642 O O . ILE A 1 91 ? 1.278 3.913 -0.786 1.00 96.94 91 ILE A O 1
ATOM 646 N N . THR A 1 92 ? 3.065 2.970 0.206 1.00 96.50 92 THR A N 1
ATOM 647 C CA . THR A 1 92 ? 3.599 2.253 -0.956 1.00 96.50 92 THR A CA 1
ATOM 648 C C . THR A 1 92 ? 4.067 0.862 -0.519 1.00 96.50 92 THR A C 1
ATOM 650 O O . THR A 1 92 ? 3.953 0.500 0.655 1.00 96.50 92 THR A O 1
ATOM 653 N N . THR A 1 93 ? 4.556 0.043 -1.448 1.00 95.44 93 THR A N 1
ATOM 654 C CA . THR A 1 93 ? 5.177 -1.244 -1.104 1.00 95.44 93 THR A CA 1
ATOM 655 C C . THR A 1 93 ? 6.674 -1.109 -0.877 1.00 95.44 93 THR A C 1
ATOM 657 O O . THR A 1 93 ? 7.313 -0.243 -1.460 1.00 95.44 93 THR A O 1
ATOM 660 N N . GLU A 1 94 ? 7.264 -2.043 -0.132 1.00 93.94 94 GLU A N 1
ATOM 661 C CA . GLU A 1 94 ? 8.725 -2.177 -0.044 1.00 93.94 94 GLU A CA 1
ATOM 662 C C . GLU A 1 94 ? 9.370 -2.378 -1.431 1.00 93.94 94 GLU A C 1
ATOM 664 O O . GLU A 1 94 ? 10.409 -1.799 -1.726 1.00 93.94 94 GLU A O 1
ATOM 669 N N . LYS A 1 95 ? 8.713 -3.133 -2.329 1.00 92.94 95 LYS A N 1
ATOM 670 C CA . LYS A 1 95 ? 9.181 -3.344 -3.714 1.00 92.94 95 LYS A CA 1
ATOM 671 C C . LYS A 1 95 ? 9.295 -2.028 -4.492 1.00 92.94 95 LYS A C 1
ATOM 673 O O . LYS A 1 95 ? 10.193 -1.893 -5.322 1.00 92.94 95 LYS A O 1
ATOM 678 N N . ASP A 1 96 ? 8.362 -1.113 -4.274 1.00 94.44 96 ASP A N 1
ATOM 679 C CA . ASP A 1 96 ? 8.352 0.190 -4.930 1.00 94.44 96 ASP A CA 1
ATOM 680 C C . ASP A 1 96 ? 9.318 1.158 -4.229 1.00 94.44 96 ASP A C 1
ATOM 682 O O . ASP A 1 96 ? 10.064 1.861 -4.902 1.00 94.44 96 ASP A O 1
ATOM 686 N N . ALA A 1 97 ? 9.380 1.118 -2.893 1.00 93.06 97 ALA A N 1
ATOM 687 C CA . ALA A 1 97 ? 10.256 1.947 -2.065 1.00 93.06 97 ALA A CA 1
ATOM 688 C C . ALA A 1 97 ? 11.737 1.834 -2.444 1.00 93.06 97 ALA A C 1
ATOM 690 O O . ALA A 1 97 ? 12.416 2.847 -2.562 1.00 93.06 97 ALA A O 1
ATOM 691 N N . VAL A 1 98 ? 12.234 0.619 -2.704 1.00 91.38 98 VAL A N 1
ATOM 692 C CA . VAL A 1 98 ? 13.643 0.401 -3.096 1.00 91.38 98 VAL A CA 1
ATOM 693 C C . VAL A 1 98 ? 14.013 1.004 -4.459 1.00 91.38 98 VAL A C 1
ATOM 695 O O . VAL A 1 98 ? 15.173 0.942 -4.856 1.00 91.38 98 VAL A O 1
ATOM 698 N N . ARG A 1 99 ? 13.038 1.531 -5.206 1.00 88.31 99 ARG A N 1
ATOM 699 C CA . ARG A 1 99 ? 13.221 2.151 -6.528 1.00 88.31 99 ARG A CA 1
ATOM 700 C C . ARG A 1 99 ? 12.910 3.642 -6.537 1.00 88.31 99 ARG A C 1
ATOM 702 O O . ARG A 1 99 ? 13.004 4.251 -7.599 1.00 88.31 99 ARG A O 1
ATOM 709 N N . MET A 1 100 ? 12.493 4.190 -5.401 1.00 90.00 100 MET A N 1
ATOM 710 C CA . MET A 1 100 ? 12.323 5.627 -5.243 1.00 90.00 100 MET A CA 1
ATOM 711 C C . MET A 1 100 ? 13.713 6.269 -5.208 1.00 90.00 100 MET A C 1
ATOM 713 O O . MET A 1 100 ? 14.644 5.694 -4.637 1.00 90.00 100 MET A O 1
ATOM 717 N N . SER A 1 101 ? 13.851 7.409 -5.880 1.00 82.12 101 SER A N 1
ATOM 718 C CA . SER A 1 101 ? 15.105 8.155 -6.038 1.00 82.12 101 SER A CA 1
ATOM 719 C C . SER A 1 101 ? 15.010 9.500 -5.357 1.00 82.12 101 SER A C 1
ATOM 721 O O . SER A 1 101 ? 13.991 10.152 -5.675 1.00 82.12 101 SER A O 1
#

pLDDT: mean 93.6, std 6.99, range [56.28, 98.62]

Radius of gyration: 15.93 Å; chains: 1; bounding box: 25×61×28 Å

Foldseek 3Di:
DPDPDDDDDDDDADQFDDPLDDDGDGLLVQAPAAEEEEEQAPCSVVVVVRSVVSNHRDQHYDYDHHPDAPEPVNVVVSVVVSVVSVGPYYDYDNVNSVRYD